Protein AF-A0A642KWH6-F1 (afdb_monomer_lite)

Sequence (113 aa):
MYSIINLDDINLSAPYFVYASSDNKSIKFTTDNTLHYTVSFIEDYNFPGAYQFFLYEDDKRKSSYDEKISLTILSILRSFFTDKNNVLLFICDAQDDRQCGRNLLFSKWYHIY

Radius of gyration: 14.27 Å; chains: 1; bounding box: 35×34×38 Å

Organism: Bacteroides fragilis (NCBI:txid817)

InterPro domains:
  IPR046167 Protein of unknown function DUF6169 [PF19666] (66-113)

Structure (mmCIF, N/CA/C/O backbone):
data_AF-A0A642KWH6-F1
#
_entry.id   AF-A0A642KWH6-F1
#
loop_
_atom_site.group_PDB
_atom_site.id
_atom_site.type_symbol
_atom_site.label_atom_id
_atom_site.label_alt_id
_atom_site.label_comp_id
_atom_site.label_asym_id
_atom_site.label_entity_id
_atom_site.label_seq_id
_atom_site.pdbx_PDB_ins_code
_atom_site.Cartn_x
_atom_site.Cartn_y
_atom_site.Cartn_z
_atom_site.occupancy
_atom_site.B_iso_or_equiv
_atom_site.auth_seq_id
_atom_site.auth_comp_id
_atom_site.auth_asym_id
_atom_site.auth_atom_id
_atom_site.pdbx_PDB_model_num
ATOM 1 N N . MET A 1 1 ? -14.584 12.673 -7.656 1.00 45.72 1 MET A N 1
ATOM 2 C CA . MET A 1 1 ? -13.381 11.847 -7.871 1.00 45.72 1 MET A CA 1
ATOM 3 C C . MET A 1 1 ? -13.858 10.412 -7.831 1.00 45.72 1 MET A C 1
ATOM 5 O O . MET A 1 1 ? -14.449 10.040 -6.826 1.00 45.72 1 MET A O 1
ATOM 9 N N . TYR A 1 2 ? -13.778 9.687 -8.948 1.00 49.56 2 TYR A N 1
ATOM 10 C CA . TYR A 1 2 ? -14.219 8.293 -9.020 1.00 49.56 2 TYR A CA 1
ATOM 11 C C . TYR A 1 2 ? -13.252 7.475 -8.174 1.00 49.56 2 TYR A C 1
ATOM 13 O O . TYR A 1 2 ? -12.145 7.172 -8.607 1.00 49.56 2 TYR A O 1
ATOM 21 N N . SER A 1 3 ? -13.606 7.255 -6.912 1.00 68.44 3 SER A N 1
ATOM 22 C CA . SER A 1 3 ? -12.763 6.482 -6.017 1.00 68.44 3 SER A CA 1
ATOM 23 C C . SER A 1 3 ? -12.884 5.031 -6.458 1.00 68.44 3 SER A C 1
ATOM 25 O O . SER A 1 3 ? -13.846 4.359 -6.107 1.00 68.44 3 SER A O 1
ATOM 27 N N . ILE A 1 4 ? -11.923 4.551 -7.249 1.00 84.62 4 ILE A N 1
ATOM 28 C CA . ILE A 1 4 ? -11.774 3.142 -7.673 1.00 84.62 4 ILE A CA 1
ATOM 29 C C . ILE A 1 4 ? -11.518 2.179 -6.491 1.00 84.62 4 ILE A C 1
ATOM 31 O O . ILE A 1 4 ? -11.132 1.030 -6.671 1.00 84.62 4 ILE A O 1
ATOM 35 N N . ILE A 1 5 ? -11.679 2.684 -5.271 1.00 88.62 5 ILE A N 1
ATOM 36 C CA . ILE A 1 5 ? -11.409 2.080 -3.977 1.00 88.62 5 ILE A CA 1
ATOM 37 C C . ILE A 1 5 ? -12.468 2.597 -3.003 1.00 88.62 5 ILE A C 1
ATOM 39 O O . ILE A 1 5 ? -12.807 3.782 -3.006 1.00 88.62 5 ILE A O 1
ATOM 43 N N . ASN A 1 6 ? -12.977 1.718 -2.150 1.00 91.94 6 ASN A N 1
ATOM 44 C CA . ASN A 1 6 ? -13.948 2.048 -1.114 1.00 91.94 6 ASN A CA 1
ATOM 45 C C . ASN A 1 6 ? -13.269 1.987 0.260 1.00 91.94 6 ASN A C 1
ATOM 47 O O . ASN A 1 6 ? -12.912 0.910 0.731 1.00 91.94 6 ASN A O 1
ATOM 51 N N . LEU A 1 7 ? -13.082 3.146 0.899 1.00 93.88 7 LEU A N 1
ATOM 52 C CA . LEU A 1 7 ? -12.410 3.242 2.199 1.00 93.88 7 LEU A CA 1
ATOM 53 C C . LEU A 1 7 ? -13.180 2.545 3.322 1.00 93.88 7 LEU A C 1
ATOM 55 O O . LEU A 1 7 ? -12.545 1.999 4.221 1.00 93.88 7 LEU A O 1
ATOM 59 N N . ASP A 1 8 ? -14.511 2.544 3.273 1.00 93.75 8 ASP A N 1
ATOM 60 C CA . ASP A 1 8 ? -15.320 1.876 4.291 1.00 93.75 8 ASP A CA 1
ATOM 61 C C . ASP A 1 8 ? -15.102 0.362 4.211 1.00 93.75 8 ASP A C 1
ATOM 63 O O . ASP A 1 8 ? -14.769 -0.267 5.214 1.00 93.75 8 ASP A O 1
ATOM 67 N N . ASP A 1 9 ? -15.159 -0.206 3.001 1.00 91.69 9 ASP A N 1
ATOM 68 C CA . ASP A 1 9 ? -14.900 -1.634 2.776 1.00 91.69 9 ASP A CA 1
ATOM 69 C C . ASP A 1 9 ? -13.471 -2.024 3.178 1.00 91.69 9 ASP A C 1
ATOM 71 O O . ASP A 1 9 ? -13.261 -3.065 3.799 1.00 91.69 9 ASP A O 1
ATOM 75 N N . ILE A 1 10 ? -1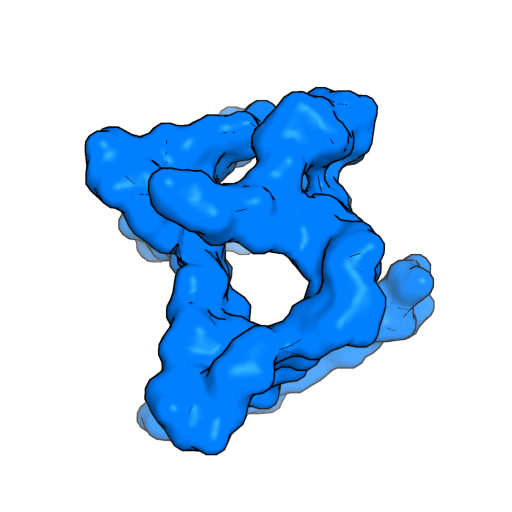2.480 -1.180 2.861 1.00 96.12 10 ILE A N 1
ATOM 76 C CA . ILE A 1 10 ? -11.082 -1.409 3.251 1.00 96.12 10 ILE A CA 1
ATOM 77 C C . ILE A 1 10 ? -10.959 -1.444 4.777 1.00 96.12 10 ILE A C 1
ATOM 79 O O . ILE A 1 10 ? -10.357 -2.370 5.321 1.00 96.12 10 ILE A O 1
ATOM 83 N N . ASN A 1 11 ? -11.539 -0.466 5.475 1.00 97.31 11 ASN A N 1
ATOM 84 C CA . ASN A 1 11 ? -11.426 -0.335 6.928 1.00 97.31 11 ASN A CA 1
ATOM 85 C C . ASN A 1 11 ? -12.231 -1.384 7.712 1.00 97.31 11 ASN A C 1
ATOM 87 O O . ASN A 1 11 ? -12.001 -1.541 8.909 1.00 97.31 11 ASN A O 1
ATOM 91 N N . LEU A 1 12 ? -13.125 -2.137 7.061 1.00 95.88 12 LEU A N 1
ATOM 92 C CA . LEU A 1 12 ? -13.770 -3.308 7.663 1.00 95.88 12 LEU A CA 1
ATOM 93 C C . LEU A 1 12 ? -12.821 -4.508 7.808 1.00 95.88 12 LEU A C 1
ATOM 95 O O . LEU A 1 12 ? -13.047 -5.347 8.680 1.00 95.88 12 LEU A O 1
ATOM 99 N N . SER A 1 13 ? -11.781 -4.617 6.971 1.00 95.19 13 SER A N 1
ATOM 100 C CA . SER A 1 13 ? -10.867 -5.773 6.969 1.00 95.19 13 SER A CA 1
ATOM 101 C C . SER A 1 13 ? -9.397 -5.440 7.220 1.00 95.19 13 SER A C 1
ATOM 103 O O . SER A 1 13 ? -8.629 -6.330 7.590 1.00 95.19 13 SER A O 1
ATOM 105 N N . ALA A 1 14 ? -8.976 -4.196 6.995 1.00 97.31 14 ALA A N 1
ATOM 106 C CA . ALA A 1 14 ? -7.586 -3.786 7.132 1.00 97.31 14 ALA A CA 1
ATOM 107 C C . ALA A 1 14 ? -7.156 -3.708 8.612 1.00 97.31 14 ALA A C 1
ATOM 109 O O . ALA A 1 14 ? -7.851 -3.097 9.422 1.00 97.31 14 ALA A O 1
ATOM 110 N N . PRO A 1 15 ? -5.984 -4.261 8.982 1.00 97.75 15 PRO A N 1
ATOM 111 C CA . PRO A 1 15 ? -5.441 -4.092 10.331 1.00 97.75 15 PRO A CA 1
ATOM 112 C C . PRO A 1 15 ? -5.030 -2.654 10.663 1.00 97.75 15 PRO A C 1
ATOM 114 O O . PRO A 1 15 ? -5.103 -2.259 11.825 1.00 97.75 15 PRO A O 1
ATOM 117 N N . TYR A 1 16 ? -4.571 -1.890 9.668 1.00 98.06 16 TYR A N 1
ATOM 118 C CA . TYR A 1 16 ? -4.286 -0.466 9.815 1.00 98.06 16 TYR A CA 1
ATOM 119 C C . TYR A 1 16 ? -5.393 0.370 9.190 1.00 98.06 16 TYR A C 1
ATOM 121 O O . TYR A 1 16 ? -5.850 0.084 8.086 1.00 98.06 16 TYR A O 1
ATOM 129 N N . PHE A 1 17 ? -5.785 1.430 9.896 1.00 97.94 17 PHE A N 1
ATOM 130 C CA . PHE A 1 17 ? -6.802 2.357 9.424 1.00 97.94 17 PHE A CA 1
ATOM 131 C C . PHE A 1 17 ? -6.291 3.154 8.219 1.00 97.94 17 PHE A C 1
ATOM 133 O O . PHE A 1 17 ? -5.254 3.822 8.292 1.00 97.94 17 PHE A O 1
ATOM 140 N N . VAL A 1 18 ? -7.040 3.087 7.123 1.00 97.50 18 VAL A N 1
ATOM 141 C CA . VAL A 1 18 ? -6.731 3.713 5.841 1.00 97.50 18 VAL A CA 1
ATOM 142 C C . VAL A 1 18 ? -7.608 4.945 5.642 1.00 97.50 18 VAL A C 1
ATOM 144 O O . VAL A 1 18 ? -8.826 4.899 5.810 1.00 97.50 18 VAL A O 1
ATOM 147 N N . TYR A 1 19 ? -6.998 6.058 5.248 1.00 95.62 19 TYR A N 1
ATOM 148 C CA . TYR A 1 19 ? -7.679 7.335 5.048 1.00 95.62 19 TYR A CA 1
ATOM 149 C C . TYR A 1 19 ? -7.195 8.040 3.780 1.00 95.62 19 TYR A C 1
ATOM 151 O O . TYR A 1 19 ? -6.076 7.824 3.321 1.00 95.62 19 TYR A O 1
ATOM 159 N N . ALA A 1 20 ? -8.036 8.892 3.194 1.00 94.25 20 ALA A N 1
ATOM 160 C CA . ALA A 1 20 ? -7.657 9.684 2.026 1.00 94.25 20 ALA A CA 1
ATOM 161 C C . ALA A 1 20 ? -6.604 10.747 2.380 1.00 94.25 20 ALA A C 1
ATOM 163 O O . ALA A 1 20 ? -6.640 11.353 3.454 1.00 94.25 20 ALA A O 1
ATOM 164 N N . SER A 1 21 ? -5.676 11.010 1.460 1.00 91.75 21 SER A N 1
ATOM 165 C CA . SER A 1 21 ? -4.790 12.171 1.548 1.00 91.75 21 SER A CA 1
ATOM 166 C C . SER A 1 21 ? -5.564 13.482 1.394 1.00 91.75 21 SER A C 1
ATOM 168 O O . SER A 1 21 ? -6.659 13.521 0.838 1.00 91.75 21 SER A O 1
ATOM 170 N N . SER A 1 22 ? -4.971 14.592 1.838 1.00 88.44 22 SER A N 1
ATOM 171 C CA . SER A 1 22 ? -5.591 15.924 1.758 1.00 88.44 22 SER A CA 1
ATOM 172 C C . SER A 1 22 ? -5.923 16.376 0.330 1.00 88.44 22 SER A C 1
ATOM 174 O O . SER A 1 22 ? -6.849 17.159 0.137 1.00 88.44 22 SER A O 1
ATOM 176 N N . ASP A 1 23 ? -5.189 15.888 -0.670 1.00 84.81 23 ASP A N 1
ATOM 177 C CA . ASP A 1 23 ? -5.437 16.147 -2.091 1.00 84.81 23 ASP A CA 1
ATOM 178 C C . ASP A 1 23 ? -6.371 15.115 -2.754 1.00 84.81 23 ASP A C 1
ATOM 180 O O . ASP A 1 23 ? -6.653 15.232 -3.946 1.00 84.81 23 ASP A O 1
ATOM 184 N N . ASN A 1 24 ? -6.850 14.119 -1.996 1.00 83.19 24 ASN A N 1
ATOM 185 C CA . ASN A 1 24 ? -7.668 12.983 -2.434 1.00 83.19 24 ASN A CA 1
ATOM 186 C C . ASN A 1 24 ? -7.069 12.138 -3.575 1.00 83.19 24 ASN A C 1
ATOM 188 O O . ASN A 1 24 ? -7.769 11.312 -4.154 1.00 83.19 24 ASN A O 1
ATOM 192 N N . LYS A 1 25 ? -5.784 12.306 -3.912 1.00 86.38 25 LYS A N 1
ATOM 193 C CA . LYS A 1 25 ? -5.114 11.552 -4.992 1.00 86.38 25 LYS A CA 1
ATOM 194 C C . LYS A 1 25 ? -4.497 10.238 -4.531 1.00 86.38 25 LYS A C 1
ATOM 196 O O . LYS A 1 25 ? -4.062 9.442 -5.357 1.00 86.38 25 LYS A O 1
ATOM 201 N N . SER A 1 26 ? -4.428 10.033 -3.225 1.00 92.81 26 SER A N 1
ATOM 202 C CA . SER A 1 26 ? -3.801 8.875 -2.607 1.00 92.81 26 SER A CA 1
ATOM 203 C C . SER A 1 26 ? -4.550 8.498 -1.340 1.00 92.81 26 SER A C 1
ATOM 205 O O . SER A 1 26 ? -5.371 9.259 -0.820 1.00 92.81 26 SER A O 1
ATOM 207 N N . ILE A 1 27 ? -4.245 7.319 -0.831 1.00 95.38 27 ILE A N 1
ATOM 208 C CA . ILE A 1 27 ? -4.671 6.876 0.488 1.00 95.38 27 ILE A CA 1
ATOM 209 C C . ILE A 1 27 ? -3.439 6.636 1.346 1.00 95.38 27 ILE A C 1
ATOM 211 O O . ILE A 1 27 ? -2.343 6.385 0.841 1.00 95.38 27 ILE A O 1
ATOM 215 N N . LYS A 1 28 ? -3.616 6.747 2.653 1.00 96.44 28 LYS A N 1
ATOM 216 C CA . LYS A 1 28 ? -2.544 6.668 3.633 1.00 96.44 28 LYS A CA 1
ATOM 217 C C . LYS A 1 28 ? -2.955 5.797 4.799 1.00 96.44 28 LYS A C 1
ATOM 219 O O . LYS A 1 28 ? -4.139 5.687 5.106 1.00 96.44 28 LYS A O 1
ATOM 224 N N . PHE A 1 29 ? -1.968 5.207 5.453 1.00 97.31 29 PHE A N 1
ATOM 225 C CA . PHE A 1 29 ? -2.143 4.564 6.747 1.00 97.31 29 PHE A CA 1
ATOM 226 C C . PHE A 1 29 ? -0.871 4.718 7.577 1.00 97.31 29 PHE A C 1
ATOM 228 O O . PHE A 1 29 ? 0.236 4.829 7.042 1.00 97.31 29 PHE A O 1
ATOM 235 N N . THR A 1 30 ? -1.047 4.715 8.894 1.00 96.94 30 THR A N 1
ATOM 236 C CA . THR A 1 30 ? 0.050 4.806 9.858 1.00 96.94 30 THR A CA 1
ATOM 237 C C . THR A 1 30 ? 0.127 3.506 10.639 1.00 96.94 30 THR A C 1
ATOM 239 O O . THR A 1 30 ? -0.878 3.018 11.151 1.00 96.94 30 THR A O 1
ATOM 242 N N . THR A 1 31 ? 1.325 2.936 10.710 1.00 95.44 31 THR A N 1
ATOM 243 C CA . THR A 1 31 ? 1.587 1.690 11.445 1.00 95.44 31 THR A CA 1
ATOM 244 C C . THR A 1 31 ? 1.721 1.930 12.950 1.00 95.44 31 THR A C 1
ATOM 246 O O . THR A 1 31 ? 1.981 3.053 13.387 1.00 95.44 31 THR A O 1
ATOM 249 N N . ASP A 1 32 ? 1.664 0.858 13.748 1.00 94.31 32 ASP A N 1
ATOM 250 C CA . ASP A 1 32 ? 1.905 0.916 15.203 1.00 94.31 32 ASP A CA 1
ATOM 251 C C . ASP A 1 32 ? 3.302 1.479 15.534 1.00 94.31 32 ASP A C 1
ATOM 253 O O . ASP A 1 32 ? 3.505 2.141 16.550 1.00 94.31 32 ASP A O 1
ATOM 257 N N . ASN A 1 33 ? 4.266 1.273 14.629 1.00 89.25 33 ASN A N 1
ATOM 258 C CA . ASN A 1 33 ? 5.635 1.775 14.739 1.00 89.25 33 ASN A CA 1
ATOM 259 C C . ASN A 1 33 ? 5.796 3.200 14.196 1.00 89.25 33 ASN A C 1
ATOM 261 O O . ASN A 1 33 ? 6.920 3.634 13.933 1.00 89.25 33 ASN A O 1
ATOM 265 N N . THR A 1 34 ? 4.699 3.943 14.024 1.00 91.81 34 THR A N 1
ATOM 266 C CA . THR A 1 34 ? 4.664 5.329 13.526 1.00 91.81 34 THR A CA 1
ATOM 267 C C . THR A 1 34 ? 5.204 5.507 12.108 1.00 91.81 34 THR A C 1
ATOM 269 O O . THR A 1 34 ? 5.541 6.627 11.735 1.00 91.81 34 THR A O 1
ATOM 272 N N . LEU A 1 35 ? 5.337 4.423 11.334 1.00 92.88 35 LEU A N 1
ATOM 273 C CA . LEU A 1 35 ? 5.700 4.510 9.918 1.00 92.88 35 LEU A CA 1
ATOM 274 C C . LEU A 1 35 ? 4.488 4.920 9.096 1.00 92.88 35 LEU A C 1
ATOM 276 O O . LEU A 1 35 ? 3.415 4.333 9.270 1.00 92.88 35 LEU A O 1
ATOM 280 N N . HIS A 1 36 ? 4.687 5.871 8.194 1.00 94.88 36 HIS A N 1
ATOM 281 C CA . HIS A 1 36 ? 3.661 6.380 7.296 1.00 94.88 36 HIS A CA 1
ATOM 282 C C . HIS A 1 36 ? 3.800 5.738 5.923 1.00 94.88 36 HIS A C 1
ATOM 284 O O . HIS A 1 36 ? 4.879 5.732 5.329 1.00 94.88 36 HIS A O 1
ATOM 290 N N . TYR A 1 37 ? 2.690 5.208 5.423 1.00 94.81 37 TYR A N 1
ATOM 291 C CA . TYR A 1 37 ? 2.611 4.654 4.084 1.00 94.81 37 TYR A CA 1
ATOM 292 C C . TYR A 1 37 ? 1.644 5.461 3.233 1.00 94.81 37 TYR A C 1
ATOM 294 O O . TYR A 1 37 ? 0.549 5.809 3.681 1.00 94.81 37 TYR A O 1
ATOM 302 N N . THR A 1 38 ? 2.038 5.691 1.985 1.00 94.81 38 THR A N 1
ATOM 303 C CA . THR A 1 38 ? 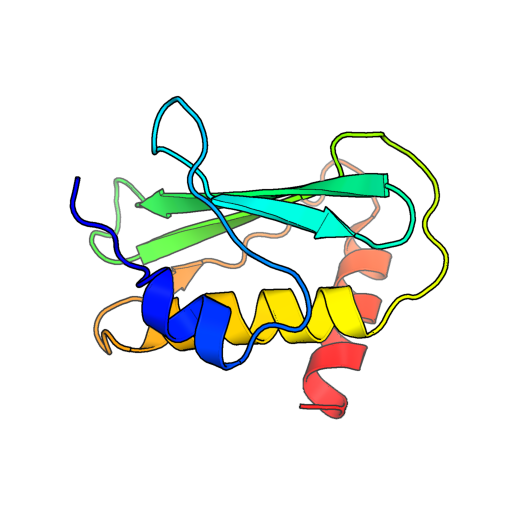1.207 6.299 0.949 1.00 94.81 38 THR A CA 1
ATOM 304 C C . THR A 1 38 ? 0.991 5.291 -0.178 1.00 94.81 38 THR A C 1
ATOM 306 O O . THR A 1 38 ? 1.938 4.677 -0.674 1.00 94.81 38 THR A O 1
ATOM 309 N N . VAL A 1 39 ? -0.267 5.124 -0.586 1.00 93.69 39 VAL A N 1
ATOM 310 C CA . VAL A 1 39 ? -0.691 4.252 -1.683 1.00 93.69 39 VAL A CA 1
ATOM 311 C C . VAL A 1 39 ? -1.445 5.066 -2.725 1.00 93.69 39 VAL A C 1
ATOM 313 O O . VAL A 1 39 ? -2.352 5.828 -2.388 1.00 93.69 39 VAL A O 1
ATOM 316 N N . SER A 1 40 ? -1.098 4.871 -3.994 1.00 92.50 40 SER A N 1
ATOM 317 C CA . SER A 1 40 ? -1.708 5.594 -5.111 1.00 92.50 40 SER A CA 1
ATOM 318 C C . SER A 1 40 ? -1.980 4.666 -6.286 1.00 92.50 40 SER A C 1
ATOM 320 O O . SER A 1 40 ? -1.199 3.757 -6.568 1.00 92.50 40 SER A O 1
ATOM 322 N N . PHE A 1 41 ? -3.061 4.956 -7.004 1.00 91.81 41 PHE A N 1
ATOM 323 C CA . PHE A 1 41 ? -3.388 4.338 -8.282 1.00 91.81 41 PHE A CA 1
ATOM 324 C C . PHE A 1 41 ? -3.396 5.422 -9.355 1.00 91.81 41 PHE A C 1
ATOM 326 O O . PHE A 1 41 ? -4.112 6.416 -9.224 1.00 91.81 41 PHE A O 1
ATOM 333 N N . ILE A 1 42 ? -2.591 5.247 -10.398 1.00 91.06 42 ILE A N 1
ATOM 334 C CA . ILE A 1 42 ? -2.506 6.189 -11.517 1.00 91.06 42 ILE A CA 1
ATOM 335 C C . ILE A 1 42 ? -3.005 5.479 -12.767 1.00 91.06 42 ILE A C 1
ATOM 337 O O . ILE A 1 42 ? -2.410 4.487 -13.179 1.00 91.06 42 ILE A O 1
ATOM 341 N N . GLU A 1 43 ? -4.096 5.970 -13.350 1.00 92.25 43 GLU A N 1
ATOM 342 C CA . GLU A 1 43 ? -4.621 5.426 -14.603 1.00 92.25 43 GLU A CA 1
ATOM 343 C C . GLU A 1 43 ? -3.625 5.653 -15.744 1.00 92.25 43 GLU A C 1
ATOM 345 O O . GLU A 1 43 ? -3.073 6.747 -15.897 1.00 92.25 43 GLU A O 1
ATOM 350 N N . ASP A 1 44 ? -3.382 4.613 -16.535 1.00 91.06 44 ASP A N 1
ATOM 351 C CA . ASP A 1 44 ? -2.548 4.703 -17.720 1.00 91.06 44 ASP A CA 1
ATOM 352 C C . ASP A 1 44 ? -3.290 5.448 -18.830 1.00 91.06 44 ASP A C 1
ATOM 354 O O . ASP A 1 44 ? -4.431 5.141 -19.172 1.00 91.06 44 ASP A O 1
ATOM 358 N N . TYR A 1 45 ? -2.616 6.425 -19.430 1.00 88.50 45 TYR A N 1
ATOM 359 C CA . TYR A 1 45 ? -3.203 7.246 -20.483 1.00 88.50 45 TYR A CA 1
ATOM 360 C C . TYR A 1 45 ? -3.541 6.449 -21.754 1.00 88.50 45 TYR A C 1
ATOM 362 O O . TYR A 1 45 ? -4.494 6.779 -22.457 1.00 88.50 45 TYR A O 1
ATOM 370 N N . ASN A 1 46 ? -2.758 5.414 -22.073 1.00 90.31 46 ASN A N 1
ATOM 371 C CA . ASN A 1 46 ? -2.935 4.621 -23.290 1.00 90.31 46 ASN A CA 1
ATOM 372 C C . ASN A 1 46 ? -3.918 3.463 -23.093 1.00 90.31 46 ASN A C 1
ATOM 374 O O . ASN A 1 46 ? -4.468 2.957 -24.072 1.00 90.31 46 ASN A O 1
ATOM 378 N N . PHE A 1 47 ? -4.136 3.046 -21.845 1.00 87.88 47 PHE A N 1
ATOM 379 C CA . PHE A 1 47 ? -4.972 1.904 -21.492 1.00 87.88 47 PHE A CA 1
ATOM 380 C C . PHE A 1 47 ? -5.991 2.304 -20.413 1.00 87.88 47 PHE A C 1
ATOM 382 O O . PHE A 1 47 ? -5.761 2.038 -19.233 1.00 87.88 47 PHE A O 1
ATOM 389 N N . PRO A 1 48 ? -7.128 2.921 -20.793 1.00 89.38 48 PRO A N 1
ATOM 390 C CA . PRO A 1 48 ? -8.198 3.246 -19.852 1.00 89.38 48 PRO A CA 1
ATOM 391 C C . PRO A 1 48 ? -8.648 2.017 -19.054 1.00 89.38 48 PRO A C 1
ATOM 393 O O . PRO A 1 48 ? -8.789 0.927 -19.614 1.00 89.38 48 PRO A O 1
ATOM 396 N N . GLY A 1 49 ? -8.863 2.190 -17.751 1.00 89.75 49 GLY A N 1
ATOM 397 C CA . GLY A 1 49 ? -9.143 1.092 -16.820 1.00 89.75 49 GLY A CA 1
ATOM 398 C C . GLY A 1 49 ? -7.909 0.301 -16.363 1.00 89.75 49 GLY A C 1
ATOM 399 O O . GLY A 1 49 ? -8.039 -0.584 -15.515 1.00 89.75 49 GLY A O 1
ATOM 400 N N . ALA A 1 50 ? -6.711 0.608 -16.870 1.00 93.12 50 ALA A N 1
ATOM 401 C CA . ALA A 1 50 ? -5.459 0.064 -16.358 1.00 93.12 50 ALA A CA 1
ATOM 402 C C . ALA A 1 50 ? -4.783 1.067 -15.419 1.00 93.12 50 ALA A C 1
ATOM 404 O O . ALA A 1 50 ? -4.602 2.230 -15.764 1.00 93.12 50 ALA A O 1
ATOM 405 N N . TYR A 1 51 ? -4.384 0.617 -14.233 1.00 93.19 51 TYR A N 1
ATOM 406 C CA . TYR A 1 51 ? -3.866 1.478 -13.175 1.00 93.19 51 TYR A CA 1
ATOM 407 C C . TYR A 1 51 ? -2.505 0.998 -12.697 1.00 93.19 51 TYR A C 1
ATOM 409 O O . TYR A 1 51 ? -2.346 -0.146 -12.274 1.00 93.19 51 TYR A O 1
ATOM 417 N N . GLN A 1 52 ? -1.526 1.894 -12.702 1.00 92.00 52 GLN A N 1
ATOM 418 C CA . GLN A 1 52 ? -0.250 1.681 -12.036 1.00 92.00 52 GLN A CA 1
ATOM 419 C C . GLN A 1 52 ? -0.428 1.826 -10.528 1.00 92.00 52 GLN A C 1
ATOM 421 O O . GLN A 1 52 ? -0.979 2.820 -10.050 1.00 92.00 52 GLN A O 1
ATOM 426 N N . PHE A 1 53 ? 0.053 0.831 -9.787 1.00 91.06 53 PHE A N 1
ATOM 427 C CA . PHE A 1 53 ? 0.010 0.815 -8.331 1.00 91.06 53 PHE A CA 1
ATOM 428 C C . PHE A 1 53 ? 1.333 1.268 -7.735 1.00 91.06 53 PHE A C 1
ATOM 430 O O . PHE A 1 53 ? 2.390 0.707 -8.029 1.00 91.06 53 PHE A O 1
ATOM 437 N N . PHE A 1 54 ? 1.249 2.245 -6.841 1.00 89.31 54 PHE A N 1
ATOM 438 C CA . PHE A 1 54 ? 2.387 2.767 -6.111 1.00 89.31 54 PHE A CA 1
ATOM 439 C C . PHE A 1 54 ? 2.199 2.581 -4.610 1.00 89.31 54 PHE A C 1
ATOM 441 O O . PHE A 1 54 ? 1.137 2.877 -4.066 1.00 89.31 54 PHE A O 1
ATOM 448 N N . LEU A 1 55 ? 3.266 2.135 -3.949 1.00 89.62 55 LEU A N 1
ATOM 449 C CA . LEU A 1 55 ? 3.366 1.983 -2.503 1.00 89.62 55 LEU A CA 1
ATOM 450 C C . LEU A 1 55 ? 4.674 2.622 -2.042 1.00 89.62 55 LEU A C 1
ATOM 452 O O . LEU A 1 55 ? 5.754 2.200 -2.463 1.00 89.62 55 LEU A O 1
ATOM 456 N N . TYR A 1 56 ? 4.570 3.605 -1.157 1.00 88.75 56 TYR A N 1
ATOM 457 C CA . TYR A 1 56 ? 5.707 4.332 -0.606 1.00 88.75 56 TYR A CA 1
ATOM 458 C C . TYR A 1 56 ? 5.680 4.294 0.918 1.00 88.75 56 TYR A C 1
ATOM 460 O O . TYR A 1 56 ? 4.624 4.454 1.524 1.00 88.75 56 TYR A O 1
ATOM 468 N N . GLU A 1 57 ? 6.849 4.089 1.521 1.00 90.94 57 GLU A N 1
ATOM 469 C CA . GLU A 1 57 ? 7.099 4.334 2.942 1.00 90.94 57 GLU A CA 1
ATOM 470 C C . GLU A 1 57 ? 7.749 5.717 3.057 1.00 90.94 57 GLU A C 1
ATOM 472 O O . GLU A 1 57 ? 8.814 5.957 2.482 1.00 90.94 57 GLU A O 1
ATOM 477 N N . ASP A 1 58 ? 7.073 6.646 3.728 1.00 89.94 58 ASP A N 1
ATOM 478 C CA . ASP A 1 58 ? 7.402 8.071 3.656 1.00 89.94 58 ASP A CA 1
ATOM 479 C C . ASP A 1 58 ? 8.569 8.465 4.584 1.00 89.94 58 ASP A C 1
ATOM 481 O O . ASP A 1 58 ? 9.273 9.441 4.309 1.00 89.94 58 ASP A O 1
ATOM 485 N N . ASP A 1 59 ? 8.824 7.714 5.664 1.00 87.19 59 ASP A N 1
ATOM 486 C CA . ASP A 1 59 ? 9.823 8.075 6.680 1.00 87.19 59 ASP A CA 1
ATOM 487 C C . ASP A 1 59 ? 11.246 7.580 6.357 1.00 87.19 59 ASP A C 1
ATOM 489 O O . ASP A 1 59 ? 12.194 7.917 7.074 1.00 87.19 59 ASP A O 1
ATOM 493 N N . LYS A 1 60 ? 11.429 6.796 5.284 1.00 80.62 60 LYS A N 1
ATOM 494 C CA . LYS A 1 60 ? 12.706 6.189 4.851 1.00 80.62 60 LYS A CA 1
ATOM 495 C C . LYS A 1 60 ? 13.387 5.375 5.953 1.00 80.62 60 LYS A C 1
ATOM 497 O O . LYS A 1 60 ? 14.619 5.250 5.983 1.00 80.62 60 LYS A O 1
ATOM 502 N N . ARG A 1 61 ? 12.604 4.831 6.884 1.00 76.81 61 ARG A N 1
ATOM 503 C CA . ARG A 1 61 ? 13.108 4.055 8.018 1.00 76.81 61 ARG A CA 1
ATOM 504 C C . ARG A 1 61 ? 13.137 2.578 7.656 1.00 76.81 61 ARG A C 1
ATOM 506 O O . ARG A 1 61 ? 12.240 2.037 7.021 1.00 76.81 61 ARG A O 1
ATOM 513 N N . LYS A 1 62 ? 14.186 1.886 8.103 1.00 65.31 62 LYS A N 1
ATOM 514 C CA . LYS A 1 62 ? 14.294 0.437 7.917 1.00 65.31 62 LYS A CA 1
ATOM 515 C C . LYS A 1 62 ? 13.245 -0.237 8.807 1.00 65.31 62 LYS A C 1
ATOM 517 O O . LYS A 1 62 ? 13.443 -0.315 10.017 1.00 65.31 62 LYS A O 1
ATOM 522 N N . SER A 1 63 ? 12.130 -0.683 8.229 1.00 61.97 63 SER A N 1
ATOM 523 C CA . SER A 1 63 ? 11.117 -1.409 8.995 1.00 61.97 63 SER A CA 1
ATOM 524 C C . SER A 1 63 ? 11.601 -2.832 9.285 1.00 61.97 63 SER A C 1
ATOM 526 O O . SER A 1 63 ? 12.214 -3.495 8.442 1.00 61.97 63 SER A O 1
ATOM 528 N N . SER A 1 64 ? 11.320 -3.319 10.491 1.00 73.75 64 SER A N 1
ATOM 529 C CA . SER A 1 64 ? 11.236 -4.757 10.732 1.00 73.75 64 SER A CA 1
ATOM 530 C C . SER A 1 64 ? 10.048 -5.327 9.954 1.00 73.75 64 SER A C 1
ATOM 532 O O . SER A 1 64 ? 9.123 -4.589 9.606 1.00 73.75 64 SER A O 1
ATOM 534 N N . TYR A 1 65 ? 10.066 -6.632 9.683 1.00 80.56 65 TYR A N 1
ATOM 535 C CA . TYR A 1 65 ? 8.912 -7.305 9.090 1.00 80.56 65 TYR A CA 1
ATOM 536 C C . TYR A 1 65 ? 7.664 -7.071 9.953 1.00 80.56 65 TYR A C 1
ATOM 538 O O . TYR A 1 65 ? 7.699 -7.310 11.160 1.00 80.56 65 TYR A O 1
ATOM 546 N N . ASP A 1 66 ? 6.593 -6.597 9.323 1.00 89.06 66 ASP A N 1
ATOM 547 C CA . ASP A 1 66 ? 5.294 -6.350 9.940 1.00 89.06 66 ASP A CA 1
ATOM 548 C C . ASP A 1 66 ? 4.196 -6.860 8.997 1.00 89.06 66 ASP A C 1
ATOM 550 O O . ASP A 1 66 ? 3.948 -6.310 7.922 1.00 89.06 66 ASP A O 1
ATOM 554 N N . GLU A 1 67 ? 3.552 -7.953 9.399 1.00 91.19 67 GLU A N 1
ATOM 555 C CA . GLU A 1 67 ? 2.518 -8.629 8.617 1.00 91.19 67 GLU A CA 1
ATOM 556 C C . GLU A 1 67 ? 1.263 -7.766 8.427 1.00 91.19 67 GLU A C 1
ATOM 558 O O . GLU A 1 67 ? 0.626 -7.836 7.370 1.00 91.19 67 GLU A O 1
ATOM 563 N N . LYS A 1 68 ? 0.941 -6.885 9.386 1.00 95.31 68 LYS A N 1
ATOM 564 C CA . LYS A 1 68 ? -0.231 -6.001 9.302 1.00 95.31 68 LYS A CA 1
ATOM 565 C C . LYS A 1 68 ? -0.156 -5.079 8.089 1.00 95.31 68 LYS A C 1
ATOM 567 O O . LYS A 1 68 ? -1.190 -4.762 7.502 1.00 95.31 68 LYS A O 1
ATOM 572 N N . ILE A 1 69 ? 1.055 -4.702 7.671 1.00 93.25 69 ILE A N 1
ATOM 573 C CA . ILE A 1 69 ? 1.285 -3.918 6.452 1.00 93.25 69 ILE A CA 1
ATOM 574 C C . ILE A 1 69 ? 0.808 -4.710 5.232 1.00 93.25 69 ILE A C 1
ATOM 576 O O . ILE A 1 69 ? 0.008 -4.205 4.448 1.00 93.25 69 ILE A O 1
ATOM 580 N N . SER A 1 70 ? 1.230 -5.973 5.097 1.00 91.06 70 SER A N 1
ATOM 581 C CA . SER A 1 70 ? 0.836 -6.823 3.964 1.00 91.06 70 SER A CA 1
ATOM 582 C C . SER A 1 70 ? -0.674 -7.086 3.916 1.00 91.06 70 SER A C 1
ATOM 584 O O . SER A 1 70 ? -1.281 -6.980 2.853 1.00 91.06 70 SER A O 1
ATOM 586 N N . LEU A 1 71 ? -1.307 -7.321 5.068 1.00 95.25 71 LEU A N 1
ATOM 587 C CA . LEU A 1 71 ? -2.756 -7.523 5.177 1.00 95.25 71 LEU A CA 1
ATOM 588 C C . LEU A 1 71 ? -3.559 -6.246 4.874 1.00 95.25 71 LEU A C 1
ATOM 590 O O . LEU A 1 71 ? -4.641 -6.308 4.282 1.00 95.25 71 LEU A O 1
ATOM 594 N N . THR A 1 72 ? -3.021 -5.080 5.237 1.00 96.75 72 THR A N 1
ATOM 595 C CA . THR A 1 72 ? -3.606 -3.775 4.890 1.00 96.75 72 THR A CA 1
ATOM 596 C C . THR A 1 72 ? -3.537 -3.551 3.379 1.00 96.75 72 THR A C 1
ATOM 598 O O . THR A 1 72 ? -4.553 -3.245 2.758 1.00 96.75 72 THR A O 1
ATOM 601 N N . ILE A 1 73 ? -2.377 -3.798 2.761 1.00 94.06 73 ILE A N 1
ATOM 602 C CA . ILE A 1 73 ? -2.201 -3.719 1.301 1.00 94.06 73 ILE A CA 1
ATOM 603 C C . ILE A 1 73 ? -3.145 -4.693 0.585 1.00 94.06 73 ILE A C 1
ATOM 605 O O . ILE A 1 73 ? -3.785 -4.317 -0.394 1.00 94.06 73 ILE A O 1
ATOM 609 N N . LEU A 1 74 ? -3.295 -5.921 1.089 1.00 94.19 74 LEU A N 1
ATOM 610 C CA . LEU A 1 74 ? -4.216 -6.905 0.519 1.00 94.19 74 LEU A CA 1
ATOM 611 C C . LEU A 1 74 ? -5.676 -6.429 0.575 1.00 94.19 74 LEU A C 1
ATOM 613 O O . LEU A 1 74 ? -6.415 -6.627 -0.386 1.00 94.19 74 LEU A O 1
ATOM 617 N N . SER A 1 75 ? -6.090 -5.776 1.665 1.00 96.06 75 SER A N 1
ATOM 618 C CA . SER A 1 75 ? -7.435 -5.189 1.789 1.00 96.06 75 SER A CA 1
ATOM 619 C C . SER A 1 75 ? -7.661 -4.067 0.769 1.00 96.06 75 SER A C 1
ATOM 621 O O . SER A 1 75 ? -8.704 -4.026 0.118 1.00 96.06 75 SER A O 1
ATOM 623 N N . ILE A 1 76 ? -6.653 -3.215 0.552 1.00 95.06 76 ILE A N 1
ATOM 624 C CA . ILE A 1 76 ? -6.681 -2.166 -0.479 1.00 95.06 76 ILE A CA 1
ATOM 625 C C . ILE A 1 76 ? -6.821 -2.777 -1.881 1.00 95.06 76 ILE A C 1
ATOM 627 O O . ILE A 1 76 ? -7.694 -2.372 -2.648 1.00 95.06 76 ILE A O 1
ATOM 631 N N . LEU A 1 77 ? -5.998 -3.777 -2.213 1.00 93.81 77 LEU A N 1
ATOM 632 C CA . LEU A 1 77 ? -6.037 -4.434 -3.523 1.00 93.81 77 LEU A CA 1
ATOM 633 C C . LEU A 1 77 ? -7.362 -5.171 -3.758 1.00 93.81 77 LEU A C 1
ATOM 635 O O . LEU A 1 77 ? -7.906 -5.109 -4.856 1.00 93.81 77 LEU A O 1
ATOM 639 N N . ARG A 1 78 ? -7.924 -5.825 -2.734 1.00 93.44 78 ARG A N 1
ATOM 640 C CA . ARG A 1 78 ? -9.257 -6.445 -2.821 1.00 93.44 78 ARG A CA 1
ATOM 641 C C . ARG A 1 78 ? -10.339 -5.425 -3.153 1.00 93.44 78 ARG A C 1
ATOM 643 O O . ARG A 1 78 ? -11.165 -5.697 -4.016 1.00 93.44 78 ARG A O 1
ATOM 650 N N . SER A 1 79 ? -10.306 -4.257 -2.512 1.00 93.88 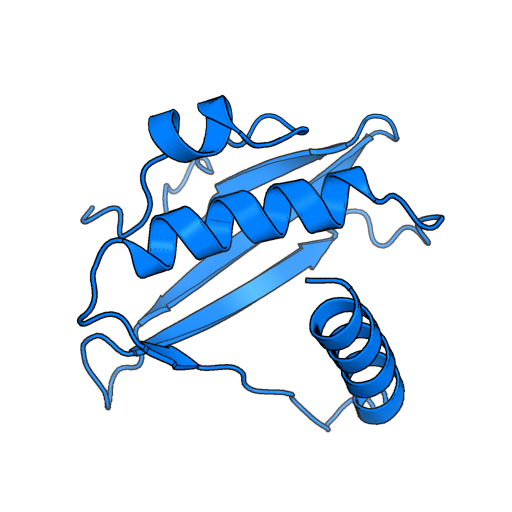79 SER A N 1
ATOM 651 C CA . SER A 1 79 ? -11.236 -3.171 -2.826 1.00 93.88 79 SER A CA 1
ATOM 652 C C . SER A 1 79 ? -11.091 -2.720 -4.284 1.00 93.88 79 SER A C 1
ATOM 654 O O . SER A 1 79 ? -12.089 -2.679 -4.999 1.00 93.88 79 SER A O 1
ATOM 656 N N . PHE A 1 80 ? -9.858 -2.517 -4.763 1.00 93.31 80 PHE A N 1
ATOM 657 C CA . PHE A 1 80 ? -9.572 -2.147 -6.156 1.00 93.31 80 PHE A CA 1
ATOM 658 C C . PHE A 1 80 ? -10.116 -3.155 -7.185 1.00 93.31 80 PHE A C 1
ATOM 660 O O . PHE A 1 80 ? -10.711 -2.759 -8.187 1.00 93.31 80 PHE A O 1
ATOM 667 N N . PHE A 1 81 ? -9.959 -4.456 -6.928 1.00 92.75 81 PHE A N 1
ATOM 668 C CA . PHE A 1 81 ? -10.440 -5.525 -7.813 1.00 92.75 81 PHE A CA 1
ATOM 669 C C . PHE A 1 81 ? -11.944 -5.829 -7.679 1.00 92.75 81 PHE A C 1
ATOM 671 O O . PHE A 1 81 ? -12.436 -6.774 -8.299 1.00 92.75 81 PHE A O 1
ATOM 678 N N . THR A 1 82 ? -12.695 -5.048 -6.892 1.00 92.19 82 THR A N 1
ATOM 679 C CA . THR A 1 82 ? -14.164 -5.168 -6.839 1.00 92.19 82 THR A CA 1
ATOM 680 C C . THR A 1 82 ? -14.788 -4.817 -8.192 1.00 92.19 82 THR A C 1
ATOM 682 O O . THR A 1 82 ? -15.750 -5.465 -8.613 1.00 92.19 82 THR A O 1
ATOM 685 N N . ASP A 1 83 ? -14.214 -3.844 -8.910 1.00 90.69 83 ASP A N 1
ATOM 686 C CA . ASP A 1 83 ? -14.522 -3.636 -10.323 1.00 90.69 83 ASP A CA 1
ATOM 687 C C . ASP A 1 83 ? -13.693 -4.601 -11.179 1.00 90.69 83 ASP A C 1
ATOM 689 O O . ASP A 1 83 ? -12.468 -4.521 -11.252 1.00 90.69 83 ASP A O 1
ATOM 693 N N . LYS A 1 84 ? -14.383 -5.525 -11.850 1.00 86.69 84 LYS A N 1
ATOM 694 C CA . LYS A 1 84 ? -13.766 -6.571 -12.678 1.00 86.69 84 LYS A CA 1
ATOM 695 C C . LYS A 1 84 ? -13.130 -6.038 -13.962 1.00 86.69 84 LYS A C 1
ATOM 697 O 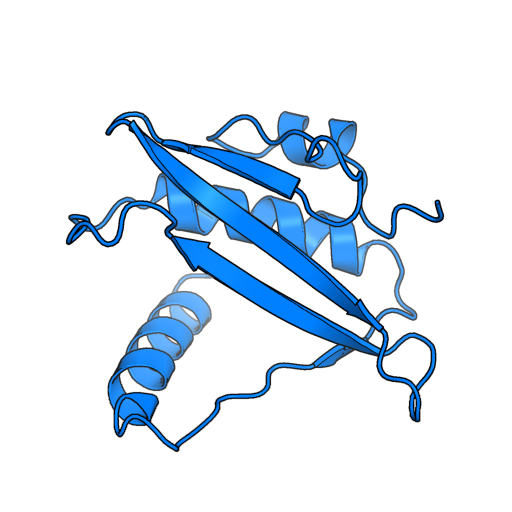O . LYS A 1 84 ? -12.431 -6.795 -14.630 1.00 86.69 84 LYS A O 1
ATOM 702 N N . ASN A 1 85 ? -13.396 -4.785 -14.328 1.00 88.94 85 ASN A N 1
ATOM 703 C CA . ASN A 1 85 ? -12.787 -4.147 -15.493 1.00 88.94 85 ASN A CA 1
ATOM 704 C C . ASN A 1 85 ? -11.443 -3.492 -15.159 1.00 88.94 85 ASN A C 1
ATOM 706 O O . ASN A 1 85 ? -10.690 -3.166 -16.074 1.00 88.94 85 ASN A O 1
ATOM 710 N N . ASN A 1 86 ? -11.133 -3.319 -13.870 1.00 92.31 86 ASN A N 1
ATOM 711 C CA . ASN A 1 86 ? -9.873 -2.738 -13.443 1.00 92.31 86 ASN A CA 1
ATOM 712 C C . ASN A 1 86 ? -8.712 -3.698 -13.715 1.00 92.31 86 ASN A C 1
ATOM 714 O O . ASN A 1 86 ? -8.709 -4.855 -13.287 1.00 92.31 86 ASN A O 1
ATOM 718 N N . VAL A 1 87 ? -7.678 -3.184 -14.373 1.00 92.06 87 VAL A N 1
ATOM 719 C CA . VAL A 1 87 ? -6.420 -3.888 -14.615 1.00 92.06 87 VAL A CA 1
ATOM 720 C C . VAL A 1 87 ? -5.335 -3.259 -13.751 1.00 92.06 87 VAL A C 1
ATOM 722 O O . VAL A 1 87 ? -5.109 -2.053 -13.801 1.00 92.06 87 VAL A O 1
ATOM 725 N N . LEU A 1 88 ? -4.635 -4.071 -12.962 1.00 91.69 88 LEU A N 1
ATOM 726 C CA . LEU A 1 88 ? -3.483 -3.609 -12.192 1.00 91.69 88 LEU A CA 1
ATOM 727 C C . LEU A 1 88 ? -2.212 -3.737 -13.034 1.00 91.69 88 LEU A C 1
ATOM 729 O O . LEU A 1 88 ? -1.819 -4.839 -13.418 1.00 91.69 88 LEU A O 1
ATOM 733 N N . LEU A 1 89 ? -1.543 -2.617 -13.281 1.00 87.88 89 LEU A N 1
ATOM 734 C CA . LEU A 1 89 ? -0.237 -2.577 -13.920 1.00 87.88 89 LEU A CA 1
ATOM 735 C C . LEU A 1 89 ? 0.846 -2.661 -12.846 1.00 87.88 89 LEU A C 1
ATOM 737 O O . LEU A 1 89 ? 1.094 -1.711 -12.101 1.00 87.88 89 LEU A O 1
ATOM 741 N N . PHE A 1 90 ? 1.509 -3.812 -12.782 1.00 79.06 90 PHE A N 1
ATOM 742 C CA . PHE A 1 90 ? 2.688 -3.999 -11.949 1.00 79.06 90 PHE A CA 1
ATOM 743 C C . PHE A 1 90 ? 3.947 -3.738 -12.775 1.00 79.06 90 PHE A C 1
ATOM 745 O O . PHE A 1 90 ? 4.393 -4.591 -13.543 1.00 79.06 90 PHE A O 1
ATOM 752 N N . ILE A 1 91 ? 4.512 -2.541 -12.62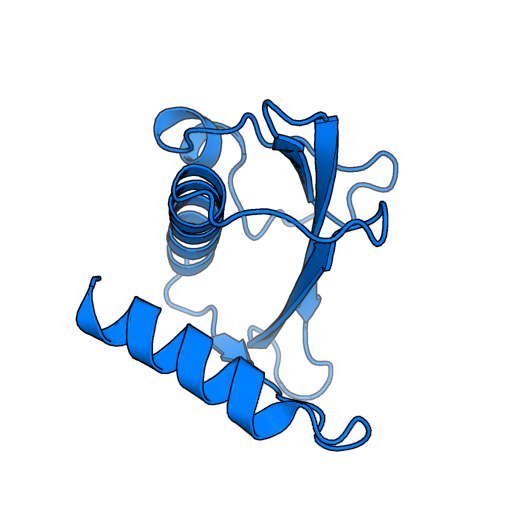3 1.00 73.88 91 ILE A N 1
ATOM 753 C CA . ILE A 1 91 ? 5.719 -2.123 -13.336 1.00 73.88 91 ILE A CA 1
ATOM 754 C C . ILE A 1 91 ? 6.867 -2.061 -12.331 1.00 73.88 91 ILE A C 1
ATOM 756 O O . ILE A 1 91 ? 6.890 -1.221 -11.435 1.00 73.88 91 ILE A O 1
ATOM 760 N N . CYS A 1 92 ? 7.833 -2.966 -12.473 1.00 64.56 92 CYS A N 1
ATOM 761 C CA . CYS A 1 92 ? 9.091 -2.886 -11.742 1.00 64.56 92 CYS A CA 1
ATOM 762 C C . CYS A 1 92 ? 10.083 -2.050 -12.546 1.00 64.56 92 CYS A C 1
ATOM 764 O O . CYS A 1 92 ? 10.585 -2.514 -13.568 1.00 64.56 92 CYS A O 1
ATOM 766 N N . ASP A 1 93 ? 10.404 -0.852 -12.064 1.00 63.56 93 ASP A N 1
ATOM 767 C CA . ASP A 1 93 ? 11.586 -0.141 -12.547 1.00 63.56 93 ASP A CA 1
ATOM 768 C C . ASP A 1 93 ? 12.842 -0.970 -12.208 1.00 63.56 93 ASP A C 1
ATOM 770 O O . ASP A 1 93 ? 12.923 -1.560 -11.129 1.00 63.56 93 ASP A O 1
ATOM 774 N N . ALA A 1 94 ? 13.795 -1.077 -13.132 1.00 65.62 94 ALA A N 1
ATOM 775 C CA . ALA A 1 94 ? 15.065 -1.787 -12.951 1.00 65.62 94 ALA A CA 1
ATOM 776 C C . ALA A 1 94 ? 16.251 -0.826 -12.756 1.00 65.62 94 ALA A C 1
ATOM 778 O O . ALA A 1 94 ? 17.383 -1.279 -12.616 1.00 65.62 94 ALA A O 1
ATOM 779 N N . GLN A 1 95 ? 16.011 0.490 -12.736 1.00 68.31 95 GLN A N 1
ATOM 780 C CA . GLN A 1 95 ? 17.068 1.503 -12.669 1.00 68.31 95 GLN A CA 1
ATOM 781 C C . GLN A 1 95 ? 17.871 1.512 -11.359 1.00 68.31 95 GLN A C 1
ATOM 783 O O . GLN A 1 95 ? 18.958 2.081 -11.327 1.00 68.31 95 GLN A O 1
ATOM 788 N N . ASP A 1 96 ? 17.363 0.909 -10.281 1.00 69.88 96 ASP A N 1
ATOM 789 C CA . ASP A 1 96 ? 17.986 0.951 -8.950 1.00 69.88 96 ASP A CA 1
ATOM 790 C C . ASP A 1 96 ? 18.691 -0.352 -8.525 1.00 69.88 96 ASP A C 1
ATOM 792 O O . ASP A 1 96 ? 19.086 -0.471 -7.364 1.00 69.88 96 ASP A O 1
ATOM 796 N N . ASP A 1 97 ? 18.821 -1.338 -9.421 1.00 73.25 97 ASP A N 1
ATOM 797 C CA . ASP A 1 97 ? 19.376 -2.678 -9.156 1.00 73.25 97 ASP A CA 1
ATOM 798 C C . ASP A 1 97 ? 18.669 -3.482 -8.034 1.00 73.25 97 ASP A C 1
ATOM 800 O O . ASP A 1 97 ? 19.157 -4.522 -7.577 1.00 73.25 97 ASP A O 1
ATOM 804 N N . ARG A 1 98 ? 17.477 -3.057 -7.580 1.00 75.69 98 ARG A N 1
ATOM 805 C CA . ARG A 1 98 ? 16.710 -3.735 -6.510 1.00 75.69 98 ARG A CA 1
ATOM 806 C C . ARG A 1 98 ? 15.649 -4.710 -7.017 1.00 75.69 98 ARG A C 1
ATOM 808 O O . ARG A 1 98 ? 14.881 -5.249 -6.213 1.00 75.69 98 ARG A O 1
ATOM 815 N N . GLN A 1 99 ? 15.610 -4.989 -8.317 1.00 79.44 99 GLN A N 1
ATOM 816 C CA . GLN A 1 99 ? 14.619 -5.863 -8.952 1.00 79.44 99 GLN A CA 1
ATOM 817 C C . GLN A 1 99 ? 14.568 -7.254 -8.309 1.00 79.44 99 GLN A C 1
ATOM 819 O O . GLN A 1 99 ? 13.483 -7.774 -8.060 1.00 79.44 99 GLN A O 1
ATOM 824 N N . CYS A 1 100 ? 15.720 -7.825 -7.940 1.00 77.31 100 CYS A N 1
ATOM 825 C CA . CYS A 1 100 ? 15.782 -9.128 -7.274 1.00 77.31 100 CYS A CA 1
ATOM 826 C C . CYS A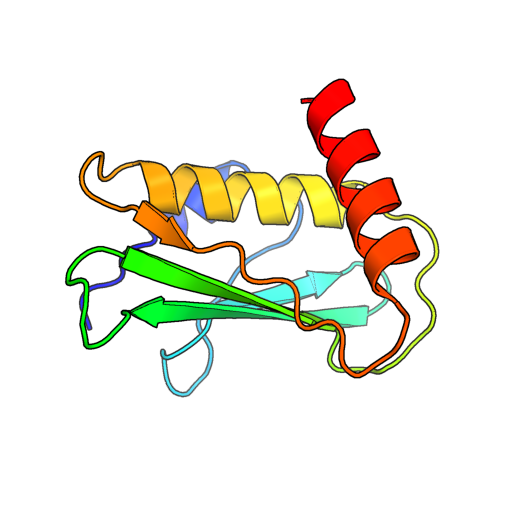 1 100 ? 15.119 -9.107 -5.887 1.00 77.31 100 CYS A C 1
ATOM 828 O O . CYS A 1 100 ? 14.433 -10.058 -5.517 1.00 77.31 100 CYS A O 1
ATOM 830 N N . GLY A 1 101 ? 15.287 -8.015 -5.132 1.00 77.25 101 GLY A N 1
ATOM 831 C CA . GLY A 1 101 ? 14.663 -7.843 -3.819 1.00 77.25 101 GLY A CA 1
ATOM 832 C C . GLY A 1 101 ? 13.144 -7.702 -3.915 1.00 77.25 101 GLY A C 1
ATOM 833 O O . GLY A 1 101 ? 12.423 -8.358 -3.165 1.00 77.25 101 GLY A O 1
ATOM 834 N N . ARG A 1 102 ? 12.659 -6.908 -4.882 1.00 76.69 102 ARG A N 1
ATOM 835 C CA . ARG A 1 102 ? 11.221 -6.775 -5.174 1.00 76.69 102 ARG A CA 1
ATOM 836 C C . ARG A 1 102 ? 10.609 -8.109 -5.603 1.00 76.69 102 ARG A C 1
ATOM 838 O O . ARG A 1 102 ? 9.571 -8.488 -5.070 1.00 76.69 102 ARG A O 1
ATOM 845 N N . ASN A 1 103 ? 11.286 -8.848 -6.484 1.00 77.25 103 ASN A N 1
ATOM 846 C CA . ASN A 1 103 ? 10.835 -10.164 -6.936 1.00 77.25 103 ASN A CA 1
ATOM 847 C C . ASN A 1 103 ? 10.757 -11.171 -5.777 1.00 77.25 103 ASN A C 1
ATOM 849 O O . ASN A 1 103 ? 9.753 -11.853 -5.620 1.00 77.25 103 ASN A O 1
ATOM 853 N N . LEU A 1 104 ? 11.772 -11.220 -4.903 1.00 80.00 104 LEU A N 1
ATOM 854 C CA . LEU A 1 104 ? 11.754 -12.098 -3.727 1.00 80.00 104 LEU A CA 1
ATOM 855 C C . LEU A 1 104 ? 10.577 -11.787 -2.791 1.00 80.00 104 LEU A C 1
ATOM 857 O O . LEU A 1 104 ? 9.951 -12.703 -2.258 1.00 80.00 104 LEU A O 1
ATOM 861 N N . LEU A 1 105 ? 10.297 -10.502 -2.568 1.00 75.62 105 LEU A N 1
ATOM 862 C CA . LEU A 1 105 ? 9.205 -10.058 -1.707 1.00 75.62 105 LEU A CA 1
ATOM 863 C C . LEU A 1 105 ? 7.841 -10.416 -2.314 1.00 75.62 105 LEU A C 1
ATOM 865 O O . LEU A 1 105 ? 6.997 -10.979 -1.620 1.00 75.62 105 LEU A O 1
ATOM 869 N N . PHE A 1 106 ? 7.671 -10.178 -3.617 1.00 74.88 106 PHE A N 1
ATOM 870 C CA . PHE A 1 106 ? 6.458 -10.531 -4.348 1.00 74.88 106 PHE A CA 1
ATOM 871 C C . PHE A 1 106 ? 6.211 -12.044 -4.362 1.00 74.88 106 PHE A C 1
ATOM 873 O O . PHE A 1 106 ? 5.120 -12.485 -4.010 1.00 74.88 106 PHE A O 1
ATOM 880 N N . SER A 1 107 ? 7.227 -12.858 -4.669 1.00 76.88 107 SER A N 1
ATOM 881 C CA . SER A 1 107 ? 7.098 -14.321 -4.658 1.00 76.88 107 SER A CA 1
ATOM 882 C C . SER A 1 107 ? 6.730 -14.862 -3.278 1.00 76.88 107 SER A C 1
ATOM 884 O O . SER A 1 107 ? 5.926 -15.784 -3.176 1.00 76.88 107 SER A O 1
ATOM 886 N N . LYS A 1 108 ? 7.278 -14.285 -2.198 1.00 79.31 108 LYS A N 1
ATOM 887 C CA . LYS A 1 108 ? 6.872 -14.659 -0.835 1.00 79.31 108 LYS A CA 1
ATOM 888 C C . LYS A 1 108 ? 5.390 -14.401 -0.604 1.00 79.31 108 LYS A C 1
ATOM 890 O O . LYS A 1 108 ? 4.716 -15.274 -0.076 1.00 79.31 108 LYS A O 1
ATOM 895 N N . TRP A 1 109 ? 4.891 -13.233 -0.999 1.00 71.94 109 TRP A N 1
ATOM 896 C CA . TRP A 1 109 ? 3.471 -12.914 -0.860 1.00 71.94 109 TRP A CA 1
ATOM 897 C C . TRP A 1 109 ? 2.597 -13.845 -1.701 1.00 71.94 109 TRP A C 1
ATOM 899 O O . TRP A 1 109 ? 1.636 -14.387 -1.171 1.00 71.94 109 TRP A O 1
ATOM 909 N N . TYR A 1 110 ? 2.984 -14.112 -2.951 1.00 75.88 110 TYR A N 1
ATOM 910 C CA . TYR A 1 110 ? 2.255 -15.003 -3.860 1.00 75.88 110 TYR A CA 1
ATOM 911 C C . TYR A 1 110 ? 2.133 -16.449 -3.352 1.00 75.88 110 TYR A C 1
ATOM 913 O O . TYR A 1 110 ? 1.176 -17.142 -3.664 1.00 75.88 110 TYR A O 1
ATOM 921 N N . HIS A 1 111 ? 3.112 -16.942 -2.591 1.00 75.69 111 HIS A N 1
ATOM 922 C CA . HIS A 1 111 ? 3.043 -18.296 -2.034 1.00 75.69 111 HIS A CA 1
ATOM 923 C C . HIS A 1 111 ? 2.264 -18.388 -0.718 1.00 75.69 111 HIS A C 1
ATOM 925 O O . HIS A 1 111 ? 1.900 -19.490 -0.314 1.00 75.69 111 HIS A O 1
ATOM 931 N N . ILE A 1 112 ? 2.054 -17.264 -0.032 1.00 73.69 112 ILE A N 1
ATOM 932 C CA . ILE A 1 112 ? 1.337 -17.220 1.249 1.00 73.69 112 ILE A CA 1
ATOM 933 C C . ILE A 1 112 ? -0.166 -17.004 1.032 1.00 73.69 112 ILE A C 1
ATOM 935 O O . ILE A 1 112 ? -0.965 -17.529 1.808 1.00 73.69 112 ILE A O 1
ATOM 939 N N . TYR A 1 113 ? -0.541 -16.245 -0.000 1.00 56.50 113 TYR A N 1
ATOM 940 C CA . TYR A 1 113 ? -1.903 -15.764 -0.247 1.00 56.50 113 TYR A CA 1
ATOM 941 C C . TYR A 1 113 ? -2.418 -16.188 -1.619 1.00 56.50 113 TYR A C 1
ATOM 943 O O . TYR A 1 113 ? -3.626 -16.509 -1.697 1.00 56.50 113 TYR A O 1
#

pLDDT: mean 86.36, std 10.85, range [45.72, 98.06]

Secondary structure (DSSP, 8-state):
---SS-HHHHHHH-SS-EEE-TTSSSEEEE-TT--EEEEEEEE-SSSTTEEEEEEEETT---PPP-HHHHHHHHHHHHHHTTSTT-EEE-----TTS-HHHHHHHHHHHHHH-

Foldseek 3Di:
DPPLFDQVQLCVFQPWRWAADPVNQWIWTADPVRWIKIWGWDADPVDGLETEIDIDGDPPDDDDDDVSVVRSVVSRVVRNCVPVSHHYDDDDDPPPVCVVVVVVVVVVSVVVD